Protein AF-K0BAG2-F1 (afdb_monomer_lite)

Secondary structure (DSSP, 8-state):
-----S-SSS-S--EEEEE-SEEEEES-EEE-TT-SSEEEESSTTEEEEEE-SSSS-EEEEEE-TT-EEEEETTEEEEEGGGEEEEE-

Organism: NCBI:tx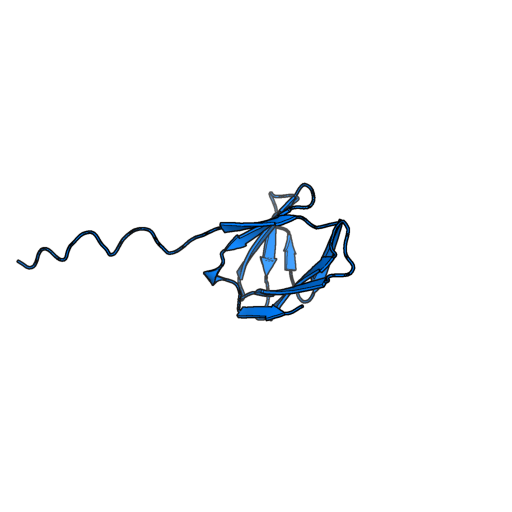id1229909

Foldseek 3Di:
DDPPDPPPDDDFFDKDKDAADDKDWDADWDDDPPDPFKIFAQAFQGWMWGAHPPDRDIKIWGFGHRWIWGQPPRMIIGGPVGTPDMDD

Radius of gyration: 15.63 Å; chains: 1; bounding box: 36×42×40 Å

Structure (mmCIF, N/CA/C/O backbone):
data_AF-K0BAG2-F1
#
_entry.id   AF-K0BAG2-F1
#
loop_
_atom_site.group_PDB
_atom_site.id
_atom_site.type_symbol
_atom_site.label_atom_id
_atom_site.label_alt_id
_atom_site.label_comp_id
_atom_site.label_asym_id
_atom_site.label_entity_id
_atom_site.label_seq_id
_atom_site.pdbx_PDB_ins_code
_atom_site.Cartn_x
_atom_site.Cartn_y
_atom_site.Cartn_z
_atom_site.occupancy
_atom_site.B_iso_or_equiv
_atom_site.auth_seq_id
_atom_site.auth_comp_id
_atom_site.auth_asym_id
_atom_site.auth_atom_id
_atom_site.pdbx_PDB_model_num
ATOM 1 N N . MET A 1 1 ? -21.840 -32.175 23.910 1.00 36.88 1 MET A N 1
ATOM 2 C CA . MET A 1 1 ? -20.592 -31.410 24.108 1.00 36.88 1 MET A CA 1
ATOM 3 C C . MET A 1 1 ? -19.713 -31.687 22.898 1.00 36.88 1 MET A C 1
ATOM 5 O O . MET A 1 1 ? -19.072 -32.724 22.836 1.00 36.88 1 MET A O 1
ATOM 9 N N . LEU A 1 2 ? -19.833 -30.854 21.863 1.00 36.47 2 LEU A N 1
ATOM 10 C CA . LEU A 1 2 ? -19.119 -31.024 20.597 1.00 36.47 2 LEU A CA 1
ATOM 11 C C . LEU A 1 2 ? -17.771 -30.317 20.736 1.00 36.47 2 LEU A C 1
ATOM 13 O O . LEU A 1 2 ? -17.711 -29.091 20.747 1.00 36.47 2 LEU A O 1
ATOM 17 N N . ILE A 1 3 ? -16.705 -31.101 20.892 1.00 45.22 3 ILE A N 1
ATOM 18 C CA . ILE A 1 3 ? -15.333 -30.619 20.743 1.00 45.22 3 ILE A CA 1
ATOM 19 C C . ILE A 1 3 ? -15.156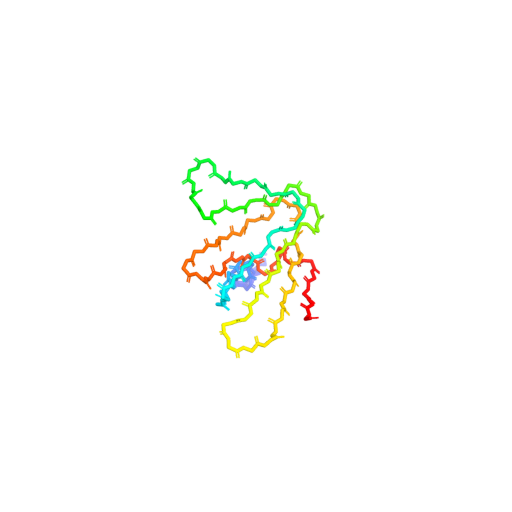 -30.364 19.247 1.00 45.22 3 ILE A C 1
ATOM 21 O O . ILE A 1 3 ? -14.792 -31.258 18.486 1.00 45.22 3 ILE A O 1
ATOM 25 N N . MET A 1 4 ? -15.514 -29.160 18.805 1.00 46.50 4 MET A N 1
ATOM 26 C CA . MET A 1 4 ? -15.131 -28.702 17.479 1.00 46.50 4 MET A CA 1
ATOM 27 C C . MET A 1 4 ? -13.623 -28.471 17.516 1.00 46.50 4 MET A C 1
ATOM 29 O O . MET A 1 4 ? -13.113 -27.622 18.244 1.00 46.50 4 MET A O 1
ATOM 33 N N . SER A 1 5 ? -12.932 -29.340 16.787 1.00 42.75 5 SER A N 1
ATOM 34 C CA . SER A 1 5 ? -11.492 -29.398 16.575 1.00 42.75 5 SER A CA 1
ATOM 35 C C . SER A 1 5 ? -10.857 -28.021 16.403 1.00 42.75 5 SER A C 1
ATOM 37 O O . SER A 1 5 ? -11.362 -27.193 15.644 1.00 42.75 5 SER A O 1
ATOM 39 N N . VAL A 1 6 ? -9.706 -27.849 17.051 1.00 46.69 6 VAL A N 1
ATOM 40 C CA . VAL A 1 6 ? -8.745 -26.735 16.992 1.00 46.69 6 VAL A CA 1
ATOM 41 C C . VAL A 1 6 ? -8.170 -26.566 15.571 1.00 46.69 6 VAL A C 1
ATOM 43 O O . VAL A 1 6 ? -6.980 -26.705 15.339 1.00 46.69 6 VAL A O 1
ATOM 46 N N . ASN A 1 7 ? -9.032 -26.306 14.590 1.00 41.00 7 ASN A N 1
ATOM 47 C CA . ASN A 1 7 ? -8.688 -26.022 13.193 1.00 41.00 7 ASN A CA 1
ATOM 48 C C . ASN A 1 7 ? -9.226 -24.647 12.749 1.00 41.00 7 ASN A C 1
ATOM 50 O O . ASN A 1 7 ? -9.206 -24.323 11.567 1.00 41.00 7 ASN A O 1
ATOM 54 N N . GLN A 1 8 ? -9.717 -23.828 13.688 1.00 40.19 8 GLN A N 1
ATOM 55 C CA . GLN A 1 8 ? -10.315 -22.512 13.417 1.00 40.19 8 GLN A CA 1
ATOM 56 C C . GLN A 1 8 ? -9.473 -21.320 13.903 1.00 40.19 8 GLN A C 1
ATOM 58 O O . GLN A 1 8 ? -9.934 -20.183 13.862 1.00 40.19 8 GLN A O 1
ATOM 63 N N . GLN A 1 9 ? -8.229 -21.539 14.332 1.00 41.97 9 GLN A N 1
ATOM 64 C CA . GLN A 1 9 ? -7.336 -20.473 14.785 1.00 41.97 9 GLN A CA 1
ATOM 65 C C . GLN A 1 9 ? -6.023 -20.513 14.002 1.00 41.97 9 GLN A C 1
ATOM 67 O O . GLN A 1 9 ? -5.364 -21.543 13.995 1.00 41.97 9 GLN A O 1
ATOM 72 N N . LEU A 1 10 ? -5.651 -19.357 13.425 1.00 41.31 10 LEU A N 1
ATOM 73 C CA . LEU A 1 10 ? -4.347 -18.992 12.827 1.00 41.31 10 LEU A CA 1
ATOM 74 C C . LEU A 1 10 ? -4.206 -19.044 11.295 1.00 41.31 10 LEU A C 1
ATOM 76 O O . LEU A 1 10 ? -3.207 -19.543 10.793 1.00 41.31 10 LEU A O 1
ATOM 80 N N . ASN A 1 11 ? -5.126 -18.442 10.530 1.00 46.84 11 ASN A N 1
ATOM 81 C CA . ASN A 1 11 ? -4.858 -18.214 9.098 1.00 46.84 11 ASN A CA 1
ATOM 82 C C . ASN A 1 11 ? -5.367 -16.873 8.533 1.00 46.84 11 ASN A C 1
ATOM 84 O O . ASN A 1 11 ? -5.816 -16.817 7.396 1.00 46.84 11 ASN A O 1
ATOM 88 N N . LEU A 1 12 ? -5.350 -15.782 9.316 1.00 47.50 12 LEU A N 1
ATOM 89 C CA . LEU A 1 12 ? -6.017 -14.529 8.908 1.00 47.50 12 LEU A CA 1
ATOM 90 C C . LEU A 1 12 ? -5.146 -13.274 8.765 1.00 47.50 12 LEU A C 1
ATOM 92 O O . LEU A 1 12 ? -5.697 -12.236 8.431 1.00 47.50 12 LEU A O 1
ATOM 96 N N . ASN A 1 13 ? -3.824 -13.325 8.945 1.00 59.66 13 ASN A N 1
ATOM 97 C CA . ASN A 1 13 ? -2.985 -12.122 8.811 1.00 59.66 13 ASN A CA 1
ATOM 98 C C . ASN A 1 13 ? -1.604 -12.435 8.224 1.00 59.66 13 ASN A C 1
ATOM 100 O O . ASN A 1 13 ? -0.574 -12.191 8.854 1.00 59.66 13 ASN A O 1
ATOM 104 N N . VAL A 1 14 ? -1.566 -12.991 7.012 1.00 69.81 14 VAL A N 1
ATOM 105 C CA . VAL A 1 14 ? -0.300 -13.101 6.279 1.00 69.81 14 VAL A CA 1
ATOM 106 C C . VAL A 1 14 ? 0.104 -11.693 5.842 1.00 69.81 14 VAL A C 1
ATOM 108 O O . VAL A 1 14 ? -0.565 -11.074 5.014 1.00 69.81 14 VAL A O 1
ATOM 111 N N . LYS A 1 15 ? 1.178 -11.171 6.445 1.00 78.31 15 LYS A N 1
ATOM 112 C CA . LYS A 1 15 ? 1.848 -9.968 5.954 1.00 78.31 15 LYS A CA 1
ATOM 113 C C . LYS A 1 15 ? 2.719 -10.344 4.766 1.00 78.31 15 LYS A C 1
ATOM 115 O O . LYS A 1 15 ? 3.585 -11.210 4.892 1.00 78.31 15 LYS A O 1
ATOM 120 N N . LEU A 1 16 ? 2.493 -9.697 3.632 1.00 78.31 16 LEU A N 1
ATOM 121 C CA . LEU A 1 16 ? 3.281 -9.902 2.424 1.00 78.31 16 LEU A CA 1
ATOM 122 C C . LEU A 1 16 ? 4.334 -8.810 2.281 1.00 78.31 16 LEU A C 1
ATOM 124 O O . LEU A 1 16 ? 4.073 -7.653 2.594 1.00 78.31 16 LEU A O 1
ATOM 128 N N . TYR A 1 17 ? 5.512 -9.201 1.793 1.00 83.62 17 TYR A N 1
ATOM 129 C CA . TYR A 1 17 ? 6.683 -8.345 1.624 1.00 83.62 17 TYR A CA 1
ATOM 130 C C . TYR A 1 17 ? 7.058 -8.278 0.147 1.00 83.62 17 TYR A C 1
ATOM 132 O O . TYR A 1 17 ? 7.242 -9.321 -0.486 1.00 83.62 17 TYR A O 1
ATOM 140 N N . LYS A 1 18 ? 7.223 -7.073 -0.411 1.00 80.19 18 LYS A N 1
ATOM 141 C CA . LYS A 1 18 ? 7.685 -6.919 -1.801 1.00 80.19 18 LYS A CA 1
ATOM 142 C C . LYS A 1 18 ? 8.734 -5.827 -1.965 1.00 80.19 18 LYS A C 1
ATOM 144 O O . LYS A 1 18 ? 8.515 -4.696 -1.545 1.00 80.19 18 LYS A O 1
ATOM 149 N N . ALA A 1 19 ? 9.852 -6.175 -2.607 1.00 87.88 19 ALA A N 1
ATOM 150 C CA . ALA A 1 19 ? 10.943 -5.251 -2.899 1.00 87.88 19 ALA A CA 1
ATOM 151 C C . ALA A 1 19 ? 10.692 -4.441 -4.189 1.00 87.88 19 ALA A C 1
ATOM 153 O O . ALA A 1 19 ? 10.252 -4.999 -5.196 1.00 87.88 19 ALA A O 1
ATOM 154 N N . PHE A 1 20 ? 11.003 -3.143 -4.180 1.00 91.38 20 PHE A N 1
ATOM 155 C CA . PHE A 1 20 ? 10.765 -2.213 -5.290 1.00 91.38 20 PHE A CA 1
ATOM 156 C C . PHE A 1 20 ? 11.839 -1.104 -5.363 1.00 91.38 20 PHE A C 1
ATOM 158 O O . PHE A 1 20 ? 12.532 -0.813 -4.391 1.00 91.38 20 PHE A O 1
ATOM 165 N N . LYS A 1 21 ? 11.989 -0.453 -6.520 1.00 92.12 21 LYS A N 1
ATOM 166 C CA . LYS A 1 21 ? 12.901 0.690 -6.729 1.00 92.12 21 LYS A CA 1
ATOM 167 C C . LYS A 1 21 ? 12.329 1.979 -6.165 1.00 92.12 21 LYS A C 1
ATOM 169 O O . LYS A 1 21 ? 12.979 2.692 -5.410 1.00 92.12 21 LYS A O 1
ATOM 174 N N . SER A 1 22 ? 11.107 2.275 -6.575 1.00 92.62 22 SER A N 1
ATOM 175 C CA . SER A 1 22 ? 10.314 3.408 -6.125 1.00 92.62 22 SER A CA 1
ATOM 176 C C . SER A 1 22 ? 8.853 2.984 -6.029 1.00 92.62 22 SER A C 1
ATOM 178 O O . SER A 1 22 ? 8.452 1.947 -6.563 1.00 92.62 22 SER A O 1
ATOM 180 N N . CYS A 1 23 ? 8.053 3.775 -5.326 1.00 94.06 23 CYS A N 1
ATOM 181 C CA . CYS A 1 23 ? 6.617 3.573 -5.266 1.00 94.06 23 CYS A CA 1
ATOM 182 C C . CYS A 1 23 ? 5.874 4.908 -5.335 1.00 94.06 23 CYS A C 1
ATOM 184 O O . CYS A 1 23 ? 6.453 5.973 -5.099 1.00 94.06 23 CYS A O 1
ATOM 186 N N . LYS A 1 24 ? 4.587 4.853 -5.678 1.00 95.38 24 LYS A N 1
ATOM 187 C CA . LYS A 1 24 ? 3.693 6.012 -5.676 1.00 95.38 24 LYS A CA 1
ATOM 188 C C . LYS A 1 24 ? 2.376 5.655 -5.006 1.00 95.38 24 LYS A C 1
ATOM 190 O O . LYS A 1 24 ? 1.683 4.754 -5.465 1.00 95.38 24 LYS A O 1
ATOM 195 N N . LEU A 1 25 ? 2.019 6.411 -3.973 1.00 96.06 25 LEU A N 1
ATOM 196 C CA . LEU A 1 25 ? 0.700 6.350 -3.353 1.00 96.06 25 LEU A CA 1
ATOM 197 C C . LEU A 1 25 ? -0.317 7.121 -4.201 1.00 96.06 25 LEU A C 1
ATOM 199 O O . LEU A 1 25 ? -0.052 8.232 -4.675 1.00 96.06 25 LEU A O 1
ATOM 203 N N . LYS A 1 26 ? -1.476 6.508 -4.418 1.00 97.31 26 LYS A N 1
ATOM 204 C CA . LYS A 1 26 ? -2.620 7.030 -5.167 1.00 97.31 26 LYS A CA 1
ATOM 205 C C . LYS A 1 26 ? -3.867 6.963 -4.286 1.00 97.31 26 LYS A C 1
ATOM 207 O O . LYS A 1 26 ? -4.027 6.034 -3.500 1.00 97.31 26 LYS A O 1
ATOM 212 N N . GLY A 1 27 ? -4.749 7.950 -4.425 1.00 95.88 27 GLY A N 1
ATOM 213 C CA . GLY A 1 27 ? -5.871 8.139 -3.503 1.00 95.88 27 GLY A CA 1
ATOM 214 C C . GLY A 1 27 ? -5.443 8.835 -2.209 1.00 95.88 27 GLY A C 1
ATOM 215 O O . GLY A 1 27 ? -4.378 9.460 -2.154 1.00 95.88 27 GLY A O 1
ATOM 216 N N .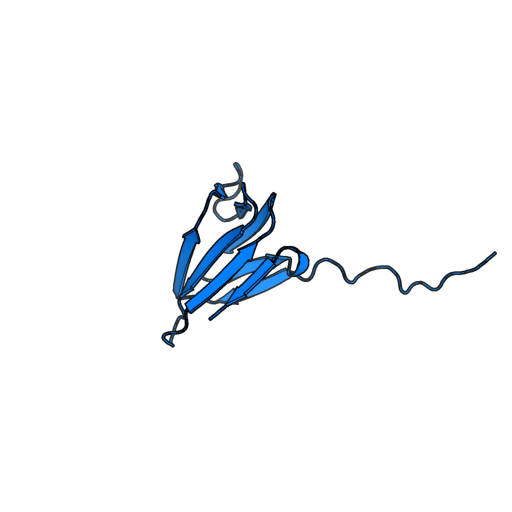 ARG A 1 28 ? -6.288 8.761 -1.177 1.00 97.56 28 ARG A N 1
ATOM 217 C CA . ARG A 1 28 ? -6.037 9.418 0.109 1.00 97.56 28 ARG A CA 1
ATOM 218 C C . ARG A 1 28 ? -5.385 8.453 1.095 1.00 97.56 28 ARG A C 1
ATOM 220 O O . ARG A 1 28 ? -5.958 7.427 1.447 1.00 97.56 28 ARG A O 1
ATOM 227 N N . TRP A 1 29 ? -4.204 8.837 1.569 1.00 97.31 29 TRP A N 1
ATOM 228 C CA . TRP A 1 29 ? -3.436 8.119 2.581 1.00 97.31 29 TRP A CA 1
ATOM 229 C C . TRP A 1 29 ? -3.115 9.051 3.739 1.00 97.31 29 TRP A C 1
ATOM 231 O O . TRP A 1 29 ? -2.801 10.224 3.529 1.00 97.31 29 TRP A O 1
ATOM 241 N N . ASN A 1 30 ? -3.150 8.521 4.955 1.00 96.38 30 ASN A N 1
ATOM 242 C CA . ASN A 1 30 ? -2.702 9.222 6.146 1.00 96.38 30 ASN A CA 1
ATOM 243 C C . ASN A 1 30 ? -1.413 8.594 6.672 1.00 96.38 30 ASN A C 1
ATOM 245 O O . ASN A 1 30 ? -1.370 7.390 6.914 1.00 96.38 30 ASN A O 1
ATOM 249 N N . LEU A 1 31 ? -0.383 9.409 6.892 1.00 95.00 31 LEU A N 1
ATOM 250 C CA . LEU A 1 31 ? 0.817 8.975 7.603 1.00 95.00 31 LEU A CA 1
ATOM 251 C C . LEU A 1 31 ? 0.498 8.888 9.101 1.00 95.00 31 LEU A C 1
ATOM 253 O O . LEU A 1 31 ? 0.006 9.847 9.705 1.00 95.00 31 LEU A O 1
ATOM 257 N N . LYS A 1 32 ? 0.769 7.743 9.725 1.00 92.62 32 LYS A N 1
ATOM 258 C CA . LYS A 1 32 ? 0.466 7.539 11.145 1.00 92.62 32 LYS A CA 1
ATOM 259 C C . LYS A 1 32 ? 1.397 8.392 12.016 1.00 92.62 32 LYS A C 1
ATOM 261 O O . LYS A 1 32 ? 2.610 8.317 11.878 1.00 92.62 32 LYS A O 1
ATOM 266 N N . LYS A 1 33 ? 0.838 9.159 12.965 1.00 77.00 33 LYS A N 1
ATOM 267 C CA . LYS A 1 33 ? 1.546 10.202 13.749 1.00 77.00 33 LYS A CA 1
ATOM 268 C C . LYS A 1 33 ? 2.835 9.768 14.478 1.00 77.00 33 LYS A C 1
ATOM 270 O O . LYS A 1 33 ? 3.612 10.642 14.835 1.00 77.00 33 LYS A O 1
ATOM 275 N N . ASN A 1 34 ? 3.087 8.468 14.658 1.00 82.50 34 ASN A N 1
ATOM 276 C CA . ASN A 1 34 ? 4.271 7.930 15.345 1.00 82.50 34 ASN A CA 1
ATOM 277 C C . ASN A 1 34 ? 5.086 6.946 14.485 1.00 82.50 34 ASN A C 1
ATOM 279 O O . ASN A 1 34 ? 5.869 6.162 15.016 1.00 82.50 34 ASN A O 1
ATOM 283 N N . SER A 1 35 ? 4.886 6.942 13.167 1.00 80.50 35 SER A N 1
ATOM 284 C CA . SER A 1 35 ? 5.652 6.111 12.242 1.00 80.50 35 SER A CA 1
ATOM 285 C C . SER A 1 35 ? 6.031 6.916 11.010 1.00 80.50 35 SER A C 1
ATOM 287 O O . SER A 1 35 ? 5.199 7.588 10.411 1.00 80.50 35 SER A O 1
ATOM 289 N N . PHE A 1 36 ? 7.293 6.816 10.602 1.00 80.31 36 PHE A N 1
ATOM 290 C CA . PHE A 1 36 ? 7.787 7.442 9.373 1.00 80.31 36 PHE A CA 1
ATOM 291 C C . PHE A 1 36 ? 7.491 6.609 8.119 1.00 80.31 36 PHE A C 1
ATOM 293 O O . PHE A 1 36 ? 7.806 7.035 7.011 1.00 80.31 36 PHE A O 1
ATOM 300 N N . HIS A 1 37 ? 6.910 5.420 8.294 1.00 91.06 37 HIS A N 1
ATOM 301 C CA . HIS A 1 37 ? 6.786 4.417 7.240 1.00 91.06 37 HIS A CA 1
ATOM 302 C C . HIS A 1 37 ? 5.397 3.779 7.157 1.00 91.06 37 HIS A C 1
ATOM 304 O O . HIS A 1 37 ? 5.154 3.045 6.208 1.00 91.06 37 HIS A O 1
ATOM 310 N N . GLU A 1 38 ? 4.500 4.022 8.120 1.00 94.94 38 GLU A N 1
ATOM 311 C CA . GLU A 1 38 ? 3.146 3.452 8.124 1.00 94.94 38 GLU A CA 1
ATOM 312 C C . GLU A 1 38 ? 2.124 4.431 7.554 1.00 94.94 38 GLU A C 1
ATOM 314 O O . GLU A 1 38 ? 1.939 5.539 8.070 1.00 94.94 38 GLU A O 1
ATOM 319 N N . TYR A 1 39 ? 1.404 3.971 6.539 1.00 96.56 39 TYR A N 1
ATOM 320 C CA . TYR A 1 39 ? 0.347 4.709 5.868 1.00 96.56 39 TYR A CA 1
ATOM 321 C C . TYR A 1 39 ? -0.974 3.964 6.025 1.00 96.56 39 TY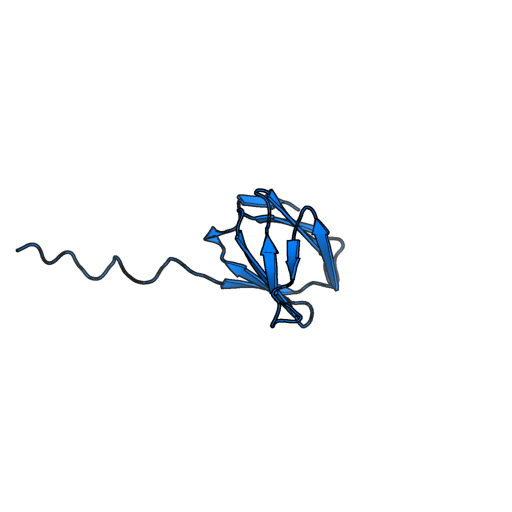R A C 1
ATOM 323 O O . TYR A 1 39 ? -1.019 2.741 5.913 1.00 96.56 39 TYR A O 1
ATOM 331 N N . VAL A 1 40 ? -2.047 4.712 6.263 1.00 97.25 40 VAL A N 1
ATOM 332 C CA . VAL A 1 40 ? -3.410 4.189 6.392 1.00 97.25 40 VAL A CA 1
ATOM 333 C C . VAL A 1 40 ? -4.255 4.703 5.235 1.00 97.25 40 VAL A C 1
ATOM 335 O O . VAL A 1 40 ? -4.284 5.913 4.987 1.00 97.25 40 VAL A O 1
ATOM 338 N N . ALA A 1 41 ? -4.926 3.800 4.526 1.00 97.62 41 ALA A N 1
ATOM 339 C CA . ALA A 1 41 ? -5.862 4.144 3.463 1.00 97.62 41 ALA A CA 1
ATOM 340 C C . ALA A 1 41 ? -7.078 4.871 4.053 1.00 97.62 41 ALA A C 1
ATOM 342 O O . ALA A 1 41 ? -7.759 4.340 4.925 1.00 97.62 41 ALA A O 1
ATOM 343 N N . LEU A 1 42 ? -7.367 6.088 3.589 1.00 97.50 42 LEU A N 1
ATOM 344 C CA . LEU A 1 42 ? -8.539 6.845 4.053 1.00 97.50 42 LEU A CA 1
ATOM 345 C C . LEU A 1 42 ? -9.809 6.520 3.256 1.00 97.50 42 LEU A C 1
ATOM 347 O O . LEU A 1 42 ? -10.913 6.760 3.746 1.00 97.50 42 LEU A O 1
ATOM 351 N N . ASP A 1 43 ? -9.640 5.968 2.054 1.00 96.94 43 ASP A N 1
ATOM 352 C CA . ASP A 1 43 ? -10.709 5.593 1.131 1.00 96.94 43 ASP A CA 1
ATOM 353 C C . ASP A 1 43 ? -10.543 4.155 0.649 1.00 96.94 43 ASP A C 1
ATOM 355 O O . ASP A 1 43 ? -9.424 3.657 0.522 1.00 96.94 43 ASP A O 1
ATOM 359 N N . GLU A 1 44 ? -11.666 3.534 0.297 1.00 97.56 44 GLU A N 1
ATOM 360 C CA . GLU A 1 44 ? -11.689 2.277 -0.447 1.00 97.56 44 GLU A CA 1
ATOM 361 C C . GLU A 1 44 ? -11.019 2.465 -1.819 1.00 97.56 44 GLU A C 1
ATOM 363 O O . GLU A 1 44 ? -11.280 3.446 -2.521 1.00 97.56 44 GLU A O 1
ATOM 368 N N . GLY A 1 45 ? -10.155 1.531 -2.215 1.00 96.44 45 GLY A N 1
ATOM 369 C CA . GLY A 1 45 ? -9.454 1.585 -3.499 1.00 96.44 45 GLY A CA 1
ATOM 370 C C . GLY A 1 45 ? -8.244 2.522 -3.521 1.00 96.44 45 GLY A C 1
ATOM 371 O O . GLY A 1 45 ? -7.637 2.708 -4.582 1.00 96.44 45 GLY A O 1
ATOM 372 N N . ALA A 1 46 ? -7.848 3.093 -2.375 1.00 97.75 46 ALA A N 1
ATOM 373 C CA . ALA A 1 46 ? -6.540 3.724 -2.247 1.00 97.75 46 ALA A CA 1
ATOM 374 C C . ALA A 1 46 ? -5.460 2.709 -2.651 1.00 97.75 46 ALA A C 1
ATOM 376 O O . ALA A 1 46 ? -5.510 1.543 -2.262 1.00 97.75 46 ALA A O 1
ATOM 377 N N . SER A 1 47 ? -4.507 3.131 -3.477 1.00 97.25 47 SER A N 1
ATOM 378 C CA . SER A 1 47 ? -3.589 2.202 -4.135 1.00 97.25 47 SER A CA 1
ATOM 379 C C . SER A 1 47 ? -2.137 2.621 -4.020 1.00 97.25 47 SER A C 1
ATOM 381 O O . SER A 1 47 ? -1.807 3.796 -3.825 1.00 97.25 47 SER A O 1
ATOM 383 N N . ILE A 1 48 ? -1.256 1.637 -4.159 1.00 96.19 48 ILE A N 1
ATOM 384 C CA . ILE A 1 48 ? 0.169 1.854 -4.349 1.00 96.19 48 ILE A CA 1
ATOM 385 C C . ILE A 1 48 ? 0.604 1.269 -5.683 1.00 96.19 48 ILE A C 1
ATOM 387 O O . ILE A 1 48 ? 0.234 0.155 -6.043 1.00 96.19 48 ILE A O 1
ATOM 391 N N . ILE A 1 49 ? 1.413 2.040 -6.398 1.00 95.44 49 ILE A N 1
ATOM 392 C CA . ILE A 1 49 ? 2.107 1.598 -7.600 1.00 95.44 49 ILE A CA 1
ATOM 393 C C . ILE A 1 49 ? 3.552 1.319 -7.207 1.00 95.44 49 ILE A C 1
ATOM 395 O O . ILE A 1 49 ? 4.233 2.230 -6.728 1.00 95.44 49 ILE A O 1
ATOM 399 N N . LEU A 1 50 ? 4.013 0.089 -7.392 1.00 94.44 50 LEU A N 1
ATOM 400 C CA . LEU A 1 50 ? 5.394 -0.331 -7.179 1.00 94.44 50 LEU A CA 1
ATOM 401 C C . LEU A 1 50 ? 6.120 -0.389 -8.520 1.00 94.44 50 LEU A C 1
ATOM 403 O O . LEU A 1 50 ? 5.595 -0.970 -9.462 1.00 94.44 50 LEU A O 1
ATOM 407 N N . TYR A 1 51 ? 7.328 0.164 -8.584 1.00 92.62 51 TYR A N 1
ATOM 408 C CA . TYR A 1 51 ? 8.189 0.105 -9.767 1.00 92.62 51 TYR A CA 1
ATOM 409 C C . TYR A 1 51 ? 9.378 -0.816 -9.483 1.00 92.62 51 TYR A C 1
ATOM 411 O O . TYR A 1 51 ? 10.066 -0.641 -8.472 1.00 92.62 51 TYR A O 1
ATOM 419 N N . GLY A 1 52 ? 9.638 -1.792 -10.353 1.00 89.88 52 GLY A N 1
ATOM 420 C CA . GLY A 1 52 ? 10.680 -2.803 -10.158 1.00 89.88 52 GLY A CA 1
ATOM 421 C C . GLY A 1 52 ? 12.124 -2.278 -10.107 1.00 89.88 52 GLY A C 1
ATOM 422 O O . GLY A 1 52 ? 12.475 -1.267 -10.708 1.00 89.88 52 GLY A O 1
ATOM 423 N N . ILE A 1 53 ? 12.999 -3.000 -9.386 1.00 80.88 53 ILE A N 1
ATOM 424 C CA . ILE A 1 53 ? 14.439 -2.678 -9.238 1.00 80.88 53 ILE A CA 1
ATOM 425 C C . ILE A 1 53 ? 15.226 -2.901 -10.538 1.00 80.88 53 ILE A C 1
ATOM 427 O O . ILE A 1 53 ? 16.184 -2.173 -10.796 1.00 80.88 53 ILE A O 1
ATOM 431 N N . ARG A 1 54 ? 14.848 -3.898 -11.349 1.00 71.19 54 ARG A N 1
ATOM 432 C CA . ARG A 1 54 ? 15.640 -4.352 -12.511 1.00 71.19 54 ARG A CA 1
ATOM 433 C C . ARG A 1 54 ? 14.848 -4.621 -13.790 1.00 71.19 54 ARG A C 1
ATOM 435 O O . ARG A 1 54 ? 15.456 -4.807 -14.833 1.00 71.19 54 ARG A O 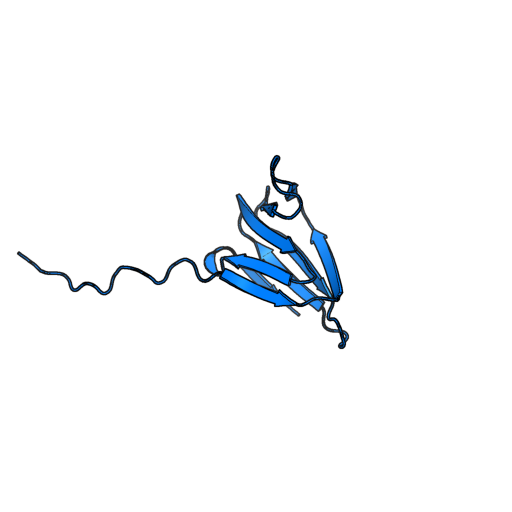1
ATOM 442 N N . SER A 1 55 ? 13.527 -4.655 -13.713 1.00 64.25 55 SER A N 1
ATOM 443 C CA . SER A 1 55 ? 12.637 -4.930 -14.837 1.00 64.25 55 SER A CA 1
ATOM 444 C C . SER A 1 55 ? 11.560 -3.857 -14.871 1.00 64.25 55 SER A C 1
ATOM 446 O O . SER A 1 55 ? 11.156 -3.367 -13.816 1.00 64.25 55 SER A O 1
ATOM 448 N N . GLU A 1 56 ? 11.119 -3.490 -16.073 1.00 73.25 56 GLU A N 1
ATOM 449 C CA . GLU A 1 56 ? 10.034 -2.529 -16.323 1.00 73.25 56 GLU A CA 1
ATOM 450 C C . GLU A 1 56 ? 8.661 -3.101 -15.925 1.00 73.25 56 GLU A C 1
ATOM 452 O O . GLU A 1 56 ? 7.679 -2.937 -16.640 1.00 73.25 56 GLU A O 1
ATOM 457 N N . TRP A 1 57 ? 8.581 -3.816 -14.799 1.00 84.94 57 TRP A N 1
ATOM 458 C CA . TRP A 1 57 ? 7.294 -4.146 -14.212 1.00 84.94 57 TRP A CA 1
ATOM 459 C C . TRP A 1 57 ? 6.858 -3.012 -13.304 1.00 84.94 57 TRP A C 1
ATOM 461 O O . TRP A 1 57 ? 7.635 -2.459 -12.509 1.00 84.94 57 TRP A O 1
ATOM 471 N N . ASN A 1 58 ? 5.573 -2.737 -13.414 1.00 89.75 58 ASN A N 1
ATOM 472 C CA . ASN A 1 58 ? 4.834 -1.947 -12.466 1.00 89.75 58 ASN A CA 1
ATOM 473 C C . ASN A 1 58 ? 3.813 -2.898 -11.854 1.00 89.75 58 ASN A C 1
ATOM 475 O O . ASN A 1 58 ? 3.316 -3.786 -12.529 1.00 89.75 58 ASN A O 1
ATOM 479 N N . GLU A 1 59 ? 3.528 -2.765 -10.570 1.00 92.31 59 GLU A N 1
ATOM 480 C CA . GLU A 1 59 ? 2.389 -3.464 -9.985 1.00 92.31 59 GLU A CA 1
ATOM 481 C C . GLU A 1 59 ? 1.547 -2.475 -9.213 1.00 92.31 59 GLU A C 1
ATOM 483 O O . GLU A 1 59 ? 2.074 -1.613 -8.503 1.00 92.31 59 GLU A O 1
ATOM 488 N N . ILE A 1 60 ? 0.237 -2.616 -9.345 1.00 95.19 60 ILE A N 1
ATOM 489 C CA . ILE A 1 60 ? -0.738 -1.791 -8.655 1.00 95.19 60 ILE A CA 1
ATOM 490 C C . ILE A 1 60 ? -1.478 -2.678 -7.669 1.00 95.19 60 ILE A C 1
ATOM 492 O O . ILE A 1 60 ? -2.078 -3.684 -8.048 1.00 95.19 60 ILE A O 1
ATOM 496 N N . PHE A 1 61 ? -1.447 -2.277 -6.404 1.00 96.06 61 PHE A N 1
ATOM 497 C CA . PHE A 1 61 ? -2.243 -2.883 -5.346 1.00 96.06 61 PHE A CA 1
ATOM 498 C C . PHE A 1 61 ? -3.248 -1.855 -4.860 1.00 96.06 61 PHE A C 1
ATOM 500 O O . PHE A 1 61 ? -2.853 -0.759 -4.456 1.00 96.06 61 PHE A O 1
ATOM 507 N N . SER A 1 62 ? -4.527 -2.209 -4.902 1.00 97.25 62 SER A N 1
ATOM 508 C CA . SER A 1 62 ? -5.617 -1.410 -4.339 1.00 97.25 62 SER A CA 1
ATOM 509 C C . SER A 1 62 ? -6.057 -2.021 -3.020 1.00 97.25 62 SER A C 1
ATOM 511 O O . SER A 1 62 ? -6.195 -3.240 -2.930 1.00 97.25 62 SER A O 1
ATOM 513 N N . PHE A 1 63 ? -6.300 -1.182 -2.019 1.00 97.19 63 PHE A N 1
ATOM 514 C CA . PHE A 1 63 ? -6.573 -1.607 -0.652 1.00 97.19 63 PHE A CA 1
ATOM 515 C C . PHE A 1 63 ? -7.949 -1.165 -0.173 1.00 97.19 63 PHE A C 1
ATOM 517 O O . PHE A 1 63 ? -8.494 -0.162 -0.649 1.00 97.19 63 PHE A O 1
ATOM 524 N N . LYS A 1 64 ? -8.486 -1.915 0.789 1.00 98.06 64 LYS A N 1
ATOM 525 C CA . LYS A 1 64 ? -9.686 -1.540 1.535 1.00 98.06 64 LYS A CA 1
ATOM 526 C C . LYS A 1 64 ? -9.451 -0.244 2.304 1.00 98.06 64 LYS A C 1
ATOM 528 O O . LYS A 1 64 ? -8.318 0.152 2.598 1.00 98.06 64 LYS A O 1
ATOM 533 N N . LYS A 1 65 ? -10.540 0.428 2.656 1.00 97.50 65 LYS A N 1
ATOM 534 C CA . LYS A 1 65 ? -10.478 1.537 3.605 1.00 97.50 65 LYS A CA 1
ATOM 535 C C . LYS A 1 65 ? -9.871 1.064 4.936 1.00 97.50 65 LYS A C 1
ATOM 537 O O . LYS A 1 65 ? -10.111 -0.059 5.370 1.00 97.50 65 LYS A O 1
ATOM 542 N N . ASP A 1 66 ? -9.101 1.938 5.582 1.00 96.88 66 ASP A N 1
ATOM 543 C CA . ASP A 1 66 ? -8.428 1.731 6.871 1.00 96.88 66 ASP A CA 1
ATOM 544 C C . ASP A 1 66 ? -7.305 0.672 6.856 1.00 96.88 66 ASP A C 1
ATOM 546 O O . ASP A 1 66 ? -6.647 0.439 7.876 1.00 96.88 66 ASP A O 1
ATOM 550 N N . SER A 1 67 ? -6.998 0.095 5.690 1.00 96.06 67 SER A N 1
ATOM 551 C CA . SER A 1 67 ? -5.846 -0.785 5.507 1.00 96.06 67 SER A CA 1
ATOM 552 C C . SER A 1 67 ? -4.540 -0.064 5.802 1.00 96.06 67 SER A C 1
ATOM 554 O O . SER A 1 67 ? -4.329 1.089 5.413 1.00 96.06 67 SER A O 1
ATOM 556 N N . THR A 1 68 ? -3.641 -0.766 6.487 1.00 95.06 68 THR A N 1
ATOM 557 C CA . THR A 1 68 ? -2.327 -0.239 6.857 1.00 95.06 68 THR A CA 1
ATOM 558 C C . THR A 1 68 ? -1.249 -0.876 5.998 1.00 95.06 68 THR A C 1
ATOM 560 O O . THR A 1 68 ? -1.144 -2.101 5.934 1.00 95.06 68 THR A O 1
ATOM 563 N N . ILE A 1 69 ? -0.405 -0.037 5.404 1.00 95.31 69 ILE A N 1
ATOM 564 C CA . ILE A 1 69 ? 0.804 -0.468 4.706 1.00 95.31 69 ILE A CA 1
ATOM 565 C C . ILE A 1 69 ? 2.038 0.135 5.368 1.00 95.31 69 ILE A C 1
ATOM 567 O O . ILE A 1 69 ? 2.008 1.274 5.840 1.00 95.31 69 ILE A O 1
ATOM 571 N N . THR A 1 70 ? 3.138 -0.607 5.357 1.00 95.31 70 THR A N 1
ATOM 572 C CA . THR A 1 70 ? 4.447 -0.121 5.802 1.00 95.31 70 THR A CA 1
ATOM 573 C C . THR A 1 70 ? 5.384 -0.050 4.612 1.00 95.31 70 THR A C 1
ATOM 575 O O . THR A 1 70 ? 5.545 -1.038 3.908 1.00 95.31 70 THR A O 1
ATOM 578 N N . ILE A 1 71 ? 6.034 1.090 4.393 1.00 94.19 71 ILE A N 1
ATOM 579 C CA . ILE A 1 71 ? 6.983 1.299 3.296 1.00 94.19 71 ILE A CA 1
ATOM 580 C C . ILE A 1 71 ? 8.344 1.653 3.887 1.00 94.19 71 ILE A C 1
ATOM 582 O O . ILE A 1 71 ? 8.562 2.779 4.340 1.00 94.19 71 ILE A O 1
ATOM 586 N N . LYS A 1 72 ? 9.276 0.699 3.883 1.00 92.06 72 LYS A N 1
ATOM 587 C CA . LYS A 1 72 ? 10.599 0.868 4.495 1.00 92.06 72 LYS A CA 1
ATOM 588 C C . LYS A 1 72 ? 11.659 0.099 3.721 1.00 92.06 72 LYS A C 1
ATOM 590 O O . LYS A 1 72 ? 11.440 -1.043 3.348 1.00 92.06 72 LYS A O 1
ATOM 595 N N . ASN A 1 73 ? 12.831 0.704 3.523 1.00 89.69 73 ASN A N 1
ATOM 596 C CA . ASN A 1 73 ? 13.993 0.055 2.897 1.00 89.69 73 ASN A CA 1
ATOM 597 C C . ASN A 1 73 ? 13.659 -0.636 1.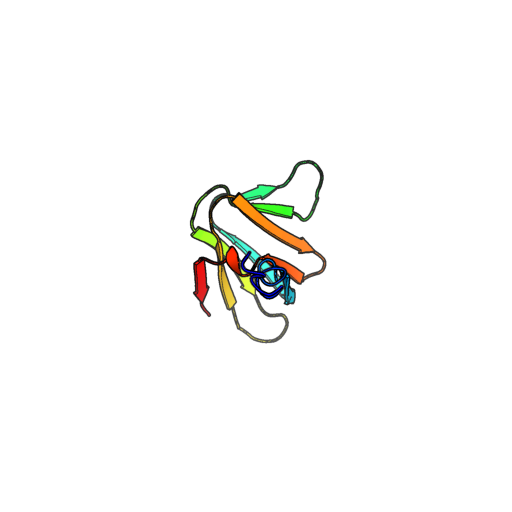564 1.00 89.69 73 ASN A C 1
ATOM 599 O O . ASN A 1 73 ? 14.024 -1.791 1.359 1.00 89.69 73 ASN A O 1
ATOM 603 N N . SER A 1 74 ? 12.935 0.057 0.677 1.00 90.00 74 SER A N 1
ATOM 604 C CA . SER A 1 74 ? 12.505 -0.497 -0.615 1.00 90.00 74 SER A CA 1
ATOM 605 C C . SER A 1 74 ? 11.607 -1.733 -0.508 1.00 90.00 74 SER A C 1
ATOM 607 O O . SER A 1 74 ? 11.456 -2.447 -1.489 1.00 90.00 74 SER A O 1
ATOM 609 N N . ILE A 1 75 ? 11.010 -1.990 0.655 1.00 91.50 75 ILE A N 1
ATOM 610 C CA . ILE A 1 75 ? 10.076 -3.084 0.903 1.00 91.50 75 ILE A CA 1
ATOM 611 C C . ILE A 1 75 ? 8.731 -2.486 1.305 1.00 91.50 75 ILE A C 1
ATOM 613 O O . ILE A 1 75 ? 8.676 -1.514 2.065 1.00 91.50 75 ILE A O 1
ATOM 617 N N . ILE A 1 76 ? 7.650 -3.058 0.777 1.00 93.75 76 ILE A N 1
ATOM 618 C CA . ILE A 1 76 ? 6.299 -2.809 1.274 1.00 93.75 76 ILE A CA 1
ATOM 619 C C . ILE A 1 76 ? 5.805 -4.016 2.065 1.00 93.75 76 ILE A C 1
ATOM 621 O O . ILE A 1 76 ? 5.964 -5.145 1.604 1.00 93.75 76 ILE A O 1
ATOM 625 N N . GLU A 1 77 ? 5.192 -3.752 3.216 1.00 93.94 77 GLU A N 1
ATOM 626 C CA . GLU A 1 77 ? 4.449 -4.717 4.023 1.00 93.94 77 GLU A CA 1
ATOM 627 C C . GLU A 1 77 ? 2.962 -4.363 4.031 1.00 93.94 77 GLU A C 1
ATOM 629 O O . GLU A 1 77 ? 2.610 -3.198 4.226 1.00 93.94 77 GLU A O 1
ATOM 634 N N . TYR A 1 78 ? 2.095 -5.356 3.859 1.00 93.69 78 TYR A N 1
ATOM 635 C CA . TYR A 1 78 ? 0.638 -5.203 3.939 1.00 93.69 78 TYR A CA 1
ATOM 636 C C . TYR A 1 78 ? -0.030 -6.536 4.284 1.00 93.69 78 TYR A C 1
ATOM 638 O O . TYR A 1 78 ? 0.584 -7.591 4.129 1.00 93.69 78 TYR A O 1
ATOM 646 N N . TYR A 1 79 ? -1.281 -6.501 4.746 1.00 92.62 79 TYR A N 1
ATOM 647 C CA . TYR A 1 79 ? -2.082 -7.708 4.953 1.00 92.62 79 TYR A CA 1
ATOM 648 C C . TYR A 1 79 ? -2.744 -8.140 3.643 1.00 92.62 79 TYR A C 1
ATOM 650 O O . TYR A 1 79 ? -3.371 -7.328 2.974 1.00 92.62 79 TYR A O 1
ATOM 658 N N . ASP A 1 80 ? -2.640 -9.416 3.277 1.00 91.25 80 ASP A N 1
ATOM 659 C CA . ASP A 1 80 ? -3.209 -9.906 2.010 1.00 91.25 80 ASP A CA 1
ATOM 660 C C . ASP A 1 80 ? -4.740 -9.734 1.948 1.00 91.25 80 ASP A C 1
ATOM 662 O O . ASP A 1 80 ? -5.300 -9.305 0.944 1.00 91.25 80 ASP A O 1
ATOM 666 N N . ASN A 1 81 ? -5.411 -9.931 3.087 1.00 92.19 81 ASN A N 1
ATOM 667 C CA . ASN A 1 81 ? -6.855 -9.734 3.232 1.00 92.19 81 ASN A CA 1
ATOM 668 C C . ASN A 1 81 ? -7.315 -8.282 3.028 1.00 92.19 81 ASN A C 1
ATOM 670 O O . ASN A 1 81 ? -8.517 -8.046 2.881 1.00 92.19 81 ASN A O 1
ATOM 674 N N . ASP A 1 82 ? -6.394 -7.321 3.031 1.00 95.06 82 ASP A N 1
ATOM 675 C CA . ASP A 1 82 ? -6.677 -5.907 2.801 1.00 95.06 82 ASP A CA 1
ATOM 676 C C . ASP A 1 82 ? -6.621 -5.531 1.314 1.00 95.06 82 ASP A C 1
ATOM 678 O O . ASP A 1 82 ? -7.068 -4.446 0.941 1.00 95.06 82 ASP A O 1
ATOM 682 N N . VAL A 1 83 ? -6.106 -6.412 0.450 1.00 95.06 83 VAL A N 1
ATOM 683 C CA . VAL A 1 83 ? -6.002 -6.168 -0.991 1.00 95.06 83 VAL A CA 1
ATOM 684 C C . VAL A 1 83 ? -7.349 -6.430 -1.667 1.00 95.06 83 VAL A C 1
ATOM 686 O O . VAL A 1 83 ? -7.922 -7.511 -1.566 1.00 95.06 83 VAL A O 1
ATOM 689 N N . ILE A 1 84 ? -7.851 -5.431 -2.390 1.00 95.50 84 ILE A N 1
ATOM 690 C CA . ILE A 1 84 ? -9.053 -5.534 -3.232 1.00 95.50 84 ILE A CA 1
ATOM 691 C C . ILE A 1 84 ? -8.687 -6.118 -4.596 1.00 95.50 84 ILE A C 1
ATOM 693 O O . ILE A 1 84 ? -9.390 -6.968 -5.136 1.00 95.50 84 ILE A O 1
ATOM 697 N N . SER A 1 85 ? -7.595 -5.623 -5.179 1.00 94.00 85 SER A N 1
ATOM 698 C CA . SER A 1 85 ? -7.166 -5.999 -6.522 1.00 94.00 85 SER A CA 1
ATOM 699 C C . SER A 1 85 ? -5.664 -5.828 -6.691 1.00 94.00 85 SER A C 1
ATOM 701 O O . SER A 1 85 ? -5.084 -4.863 -6.183 1.00 94.00 85 SER A O 1
ATOM 703 N N . LYS A 1 86 ? -5.074 -6.718 -7.490 1.00 91.88 86 LYS A N 1
ATOM 704 C CA . LYS A 1 86 ? -3.698 -6.638 -7.975 1.00 91.88 86 LYS A CA 1
ATOM 705 C C . LYS A 1 86 ? -3.706 -6.586 -9.505 1.00 91.88 86 LYS A C 1
ATOM 707 O O . LYS A 1 86 ? -4.389 -7.398 -10.125 1.00 91.88 86 LYS A O 1
ATOM 712 N N . SER A 1 87 ? -2.940 -5.676 -10.100 1.00 89.50 87 SER A N 1
ATOM 713 C CA . SER A 1 87 ? -2.696 -5.640 -11.549 1.00 89.50 87 SER A CA 1
ATOM 714 C C . SER A 1 87 ? -1.227 -5.357 -11.865 1.00 89.50 87 SER A C 1
ATOM 716 O O . SER A 1 87 ? -0.516 -4.786 -11.035 1.00 89.50 87 SER A O 1
ATOM 718 N N . GLU A 1 88 ? -0.797 -5.757 -13.060 1.00 83.12 88 GLU A N 1
ATOM 719 C CA . GLU A 1 88 ? 0.532 -5.509 -13.645 1.00 83.12 88 GLU A CA 1
ATOM 720 C C . GLU A 1 88 ? 0.455 -4.412 -14.719 1.00 83.12 88 GLU A C 1
ATOM 722 O O . GLU A 1 88 ? -0.605 -4.328 -15.385 1.00 83.12 88 GLU A O 1
#

pLDDT: mean 84.2, std 18.21, range [36.47, 98.06]

Sequence (88 aa):
MLIMSVNQQLNLNVKLYKAFKSCKLKGRWNLKKNSFHEYVALDEGASIILYGIRSEWNEIFSFKKDSTITIKNSIIEYYDNDVISKSE